Protein AF-A0A1Q3U751-F1 (afdb_monomer_lite)

Structure (mmCIF, N/CA/C/O backbone):
data_AF-A0A1Q3U751-F1
#
_entry.id   AF-A0A1Q3U751-F1
#
loop_
_atom_site.group_PDB
_atom_site.id
_atom_site.type_symbol
_atom_site.label_atom_id
_atom_site.label_alt_id
_atom_site.label_comp_id
_atom_site.label_asym_id
_atom_site.label_entity_id
_atom_site.label_seq_id
_atom_site.pdbx_PDB_ins_code
_atom_site.Cartn_x
_atom_site.Cartn_y
_atom_site.Cartn_z
_atom_site.occupancy
_atom_site.B_iso_or_equiv
_atom_site.auth_seq_id
_atom_site.auth_comp_id
_atom_site.auth_asym_id
_atom_site.auth_atom_id
_atom_site.pdbx_PDB_model_num
ATOM 1 N N . MET A 1 1 ? -8.553 14.936 2.976 1.00 73.06 1 MET A N 1
ATOM 2 C CA . MET A 1 1 ? -7.763 13.693 3.088 1.00 73.06 1 MET A CA 1
ATOM 3 C C . MET A 1 1 ? -6.547 13.941 3.952 1.00 73.06 1 MET A C 1
ATOM 5 O O . MET A 1 1 ? -5.814 14.894 3.704 1.00 73.06 1 MET A O 1
ATOM 9 N N . ASN A 1 2 ? -6.377 13.116 4.979 1.00 89.38 2 ASN A N 1
ATOM 10 C CA . ASN A 1 2 ? -5.286 13.232 5.944 1.00 89.38 2 ASN A CA 1
ATOM 11 C C . ASN A 1 2 ? -4.271 12.118 5.691 1.00 89.38 2 ASN A C 1
ATOM 13 O O . ASN A 1 2 ? -4.655 10.954 5.633 1.00 89.38 2 ASN A O 1
ATOM 17 N N . SER A 1 3 ? -2.990 12.459 5.545 1.00 93.94 3 SER A N 1
ATOM 18 C CA . SER A 1 3 ? -1.930 11.451 5.443 1.00 93.94 3 SER A CA 1
ATOM 19 C C . SER A 1 3 ? -1.767 10.723 6.779 1.00 93.94 3 SER A C 1
ATOM 21 O O . SER A 1 3 ? -1.681 11.359 7.832 1.00 93.94 3 SER A O 1
ATOM 23 N N . ILE A 1 4 ? -1.757 9.391 6.733 1.00 94.19 4 ILE A N 1
ATOM 24 C CA . ILE A 1 4 ? -1.639 8.512 7.902 1.00 94.19 4 ILE A CA 1
ATOM 25 C C . ILE A 1 4 ? -0.210 7.993 8.026 1.00 94.19 4 ILE A C 1
ATOM 27 O O . ILE A 1 4 ? 0.386 8.016 9.103 1.00 94.19 4 ILE A O 1
ATOM 31 N N . LYS A 1 5 ? 0.323 7.458 6.924 1.00 94.50 5 LYS A N 1
ATOM 32 C CA . LYS A 1 5 ? 1.608 6.763 6.909 1.00 94.50 5 LYS A CA 1
ATOM 33 C C . LYS A 1 5 ? 2.245 6.858 5.534 1.00 94.50 5 LYS A C 1
ATOM 35 O O . LYS A 1 5 ? 1.574 6.675 4.526 1.00 94.50 5 LYS A O 1
ATOM 40 N N . LYS A 1 6 ? 3.557 7.080 5.520 1.00 95.44 6 LYS A N 1
ATOM 41 C CA . LYS A 1 6 ? 4.376 7.157 4.313 1.00 95.44 6 LYS A CA 1
ATOM 42 C C . LYS A 1 6 ? 5.589 6.251 4.449 1.00 95.44 6 LYS A C 1
ATOM 44 O O . LYS A 1 6 ? 6.225 6.225 5.504 1.00 95.44 6 LYS A O 1
ATOM 49 N N . ILE A 1 7 ? 5.908 5.521 3.389 1.00 93.44 7 ILE A N 1
ATOM 50 C CA . ILE A 1 7 ? 7.087 4.661 3.303 1.00 93.44 7 ILE A CA 1
ATOM 51 C C . ILE A 1 7 ? 7.798 4.880 1.971 1.00 93.44 7 ILE A C 1
ATOM 53 O O . ILE A 1 7 ? 7.166 5.141 0.949 1.00 93.44 7 ILE A O 1
ATOM 57 N N . THR A 1 8 ? 9.115 4.712 1.986 1.00 93.88 8 THR A N 1
ATOM 58 C CA . THR A 1 8 ? 9.953 4.725 0.787 1.00 93.88 8 THR A CA 1
ATOM 59 C C . THR A 1 8 ? 10.722 3.415 0.725 1.00 93.88 8 THR A C 1
ATOM 61 O O . THR A 1 8 ? 11.262 2.957 1.733 1.00 93.88 8 THR A O 1
ATOM 64 N N . PHE A 1 9 ? 10.743 2.787 -0.443 1.00 89.50 9 PHE A N 1
ATOM 65 C CA . PHE A 1 9 ? 11.349 1.478 -0.657 1.00 89.50 9 PHE A CA 1
ATOM 66 C C . PHE A 1 9 ? 11.878 1.363 -2.086 1.00 89.50 9 PHE A C 1
ATOM 68 O O . PHE A 1 9 ? 11.512 2.140 -2.963 1.00 89.50 9 PHE A O 1
ATOM 75 N N . GLN A 1 10 ? 12.760 0.394 -2.311 1.00 90.31 10 GLN A N 1
ATOM 76 C CA . GLN A 1 10 ? 13.210 0.030 -3.651 1.00 90.31 10 GLN A CA 1
ATOM 77 C C . GLN A 1 10 ? 12.302 -1.071 -4.188 1.00 90.31 10 GLN A C 1
ATOM 79 O O . GLN A 1 10 ? 12.008 -2.028 -3.464 1.00 90.31 10 GLN A O 1
ATOM 84 N N . SER A 1 11 ? 11.850 -0.941 -5.433 1.00 84.00 11 SER A N 1
ATOM 85 C CA . SER A 1 11 ? 11.063 -1.989 -6.082 1.00 84.00 11 SER A CA 1
ATOM 86 C C . SER A 1 11 ? 11.392 -2.137 -7.564 1.00 84.00 11 SER A C 1
ATOM 88 O O . SER A 1 11 ? 11.704 -1.135 -8.214 1.00 84.00 11 SER A O 1
ATOM 90 N N . PRO A 1 12 ? 11.316 -3.370 -8.097 1.00 87.12 12 PRO A N 1
ATOM 91 C CA . PRO A 1 12 ? 11.551 -3.619 -9.507 1.00 87.12 12 PRO A CA 1
ATOM 92 C C . PRO A 1 12 ? 10.399 -3.053 -10.335 1.00 87.12 12 PRO A C 1
ATOM 94 O O . PRO A 1 12 ? 9.233 -3.353 -10.069 1.00 87.12 12 PRO A O 1
ATOM 97 N N . ILE A 1 13 ? 10.723 -2.285 -11.373 1.00 84.88 13 ILE A N 1
ATOM 98 C CA . ILE A 1 13 ? 9.739 -1.767 -12.326 1.00 84.88 13 ILE A CA 1
ATOM 99 C C . ILE A 1 13 ? 9.876 -2.509 -13.650 1.00 84.88 13 ILE A C 1
ATOM 101 O O . ILE A 1 13 ? 10.962 -2.626 -14.224 1.00 84.88 13 ILE A O 1
ATOM 105 N N . ASN A 1 14 ? 8.742 -2.994 -14.148 1.00 84.81 14 ASN A N 1
ATOM 106 C CA . ASN A 1 14 ? 8.625 -3.600 -15.463 1.00 84.81 14 ASN A CA 1
ATOM 107 C C . ASN A 1 14 ? 7.734 -2.720 -16.340 1.00 84.81 14 ASN A C 1
ATOM 109 O O . ASN A 1 14 ? 6.703 -2.237 -15.882 1.00 84.81 14 ASN A O 1
ATOM 113 N N . ILE A 1 15 ? 8.095 -2.572 -17.613 1.00 80.38 15 ILE A N 1
ATOM 114 C CA . ILE A 1 15 ? 7.183 -2.026 -18.622 1.00 80.38 15 ILE A CA 1
ATOM 115 C C . ILE A 1 15 ? 6.482 -3.202 -19.294 1.00 80.38 15 ILE A C 1
ATOM 117 O O . ILE A 1 15 ? 7.140 -4.047 -19.912 1.00 80.38 15 ILE A O 1
ATOM 121 N N . ASP A 1 16 ? 5.159 -3.240 -19.165 1.00 80.12 16 ASP A N 1
ATOM 122 C CA . ASP A 1 16 ? 4.286 -4.176 -19.868 1.00 80.12 16 ASP A CA 1
ATOM 123 C C . ASP A 1 16 ? 3.639 -3.475 -21.073 1.00 80.12 16 ASP A C 1
ATOM 125 O O . ASP A 1 16 ? 3.077 -2.388 -20.950 1.00 80.12 16 ASP A O 1
ATOM 129 N N . ASN A 1 17 ? 3.743 -4.085 -22.254 1.00 82.56 17 ASN A N 1
ATOM 130 C CA . ASN A 1 17 ? 3.116 -3.606 -23.491 1.00 82.56 17 ASN A CA 1
ATOM 131 C C . ASN A 1 17 ? 1.971 -4.516 -23.980 1.00 82.56 17 ASN A C 1
ATOM 133 O O . ASN A 1 17 ? 1.566 -4.428 -25.140 1.00 82.56 17 ASN A O 1
ATOM 137 N N . GLY A 1 18 ? 1.487 -5.424 -23.129 1.00 77.62 18 GLY A N 1
ATOM 138 C CA . GLY A 1 18 ? 0.441 -6.403 -23.432 1.00 77.62 18 GLY A CA 1
ATOM 139 C C . GLY A 1 18 ? 0.937 -7.676 -24.127 1.00 77.62 18 GLY A C 1
ATOM 140 O O . GLY A 1 18 ? 0.169 -8.625 -24.271 1.00 77.62 18 GLY A O 1
ATOM 141 N N . PHE A 1 19 ? 2.208 -7.728 -24.541 1.00 78.75 19 PHE A N 1
ATOM 142 C CA . PHE A 1 19 ? 2.836 -8.906 -25.161 1.00 78.75 19 PHE A CA 1
ATOM 143 C C . PHE A 1 19 ? 4.102 -9.356 -24.426 1.00 78.75 19 PHE A C 1
ATOM 145 O O . PHE A 1 19 ? 4.433 -10.542 -24.415 1.00 78.75 19 PHE A O 1
ATOM 152 N N . THR A 1 20 ? 4.824 -8.414 -23.822 1.00 77.19 20 THR A N 1
ATOM 153 C CA . THR A 1 20 ? 6.073 -8.640 -23.096 1.00 77.19 20 THR A CA 1
ATOM 154 C C . THR A 1 20 ? 6.133 -7.743 -21.868 1.00 77.19 20 THR A C 1
ATOM 156 O O . THR A 1 20 ? 5.813 -6.561 -21.965 1.00 77.19 20 THR A O 1
ATOM 159 N N . SER A 1 21 ? 6.650 -8.279 -20.762 1.00 83.25 21 SER A N 1
ATOM 160 C CA . SER A 1 21 ? 7.020 -7.513 -19.570 1.00 83.25 21 SER A CA 1
ATOM 161 C C . SER A 1 21 ? 8.544 -7.428 -19.490 1.00 83.25 21 SER A C 1
ATOM 163 O O . SER A 1 21 ? 9.205 -8.449 -19.286 1.00 83.25 21 SER A O 1
ATOM 165 N N . THR A 1 22 ? 9.107 -6.229 -19.661 1.00 85.56 22 THR A N 1
ATOM 166 C CA . THR A 1 22 ? 10.566 -6.010 -19.660 1.00 85.56 22 THR A CA 1
ATOM 167 C C . THR A 1 22 ? 11.007 -5.254 -18.412 1.00 85.56 22 THR A C 1
ATOM 169 O O . THR A 1 22 ? 10.575 -4.121 -18.193 1.00 85.56 22 THR A O 1
ATOM 172 N N . TYR A 1 23 ? 11.906 -5.860 -17.634 1.00 87.06 23 TYR A N 1
ATOM 173 C CA . TYR A 1 23 ? 12.513 -5.247 -16.451 1.00 87.06 23 TYR A CA 1
ATOM 174 C C . TYR A 1 23 ? 13.335 -4.007 -16.814 1.00 87.06 23 TYR A C 1
ATOM 176 O O . TYR A 1 23 ? 14.201 -4.075 -17.686 1.00 87.06 23 TYR A O 1
ATOM 184 N N . GLN A 1 24 ? 13.054 -2.888 -16.145 1.00 84.44 24 GLN A N 1
ATOM 185 C CA . GLN A 1 24 ? 13.725 -1.602 -16.359 1.00 84.44 24 GLN A CA 1
ATOM 186 C C . GLN A 1 24 ? 14.781 -1.289 -15.296 1.00 84.44 24 GLN A C 1
ATOM 188 O O . GLN A 1 24 ? 15.630 -0.432 -15.521 1.00 84.44 24 GLN A O 1
ATOM 193 N N . GLY A 1 25 ? 14.746 -1.975 -14.154 1.00 87.94 25 GLY A N 1
ATOM 194 C CA . GLY A 1 25 ? 15.596 -1.669 -13.009 1.00 87.94 25 GLY A CA 1
ATOM 195 C C . GLY A 1 25 ? 14.810 -1.619 -11.705 1.00 87.94 25 GLY A C 1
ATOM 196 O O . GLY A 1 25 ? 13.580 -1.716 -11.696 1.00 87.94 25 GLY A O 1
ATOM 197 N N . ASP A 1 26 ? 15.553 -1.458 -10.616 1.00 88.56 26 ASP A N 1
ATOM 198 C CA . ASP A 1 26 ? 15.004 -1.144 -9.305 1.00 88.56 26 ASP A CA 1
ATOM 199 C C . ASP A 1 26 ? 14.957 0.377 -9.168 1.00 88.56 26 ASP A C 1
ATOM 201 O O . ASP A 1 26 ? 15.960 1.054 -9.411 1.00 88.56 26 ASP A O 1
ATOM 205 N N . PHE A 1 27 ? 13.793 0.899 -8.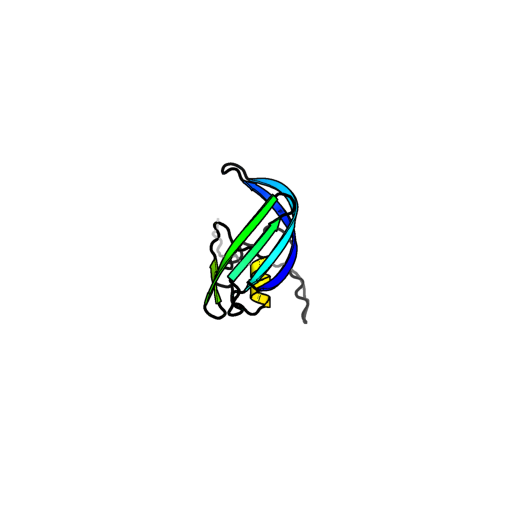795 1.00 88.62 27 PHE A N 1
ATOM 206 C CA . PHE A 1 27 ? 13.566 2.330 -8.636 1.00 88.62 27 PHE A CA 1
ATOM 207 C C . PHE A 1 27 ? 13.062 2.652 -7.239 1.00 88.62 27 PHE A C 1
ATOM 209 O O . PHE A 1 27 ? 12.390 1.844 -6.579 1.00 88.62 27 PHE A O 1
ATOM 216 N N . THR A 1 28 ? 13.345 3.883 -6.817 1.00 91.88 28 THR A N 1
ATOM 217 C CA . THR A 1 28 ? 12.797 4.432 -5.586 1.00 91.88 28 THR A CA 1
ATOM 218 C C . THR A 1 28 ? 11.298 4.624 -5.758 1.00 91.88 28 THR A C 1
ATOM 220 O O . THR A 1 28 ? 10.823 5.323 -6.650 1.00 91.88 28 THR A O 1
ATOM 223 N N . SER A 1 29 ? 10.545 3.981 -4.879 1.00 90.50 29 SER A N 1
ATOM 224 C CA . SER A 1 29 ? 9.101 4.090 -4.792 1.00 90.50 29 SER A CA 1
ATOM 225 C C . SER A 1 29 ? 8.703 4.671 -3.452 1.00 90.50 29 SER A C 1
ATOM 227 O O . SER A 1 29 ? 9.257 4.315 -2.409 1.00 90.50 29 SER A O 1
ATOM 229 N N . THR A 1 30 ? 7.691 5.520 -3.481 1.00 93.75 30 THR A N 1
ATOM 230 C CA . THR A 1 30 ? 7.087 6.118 -2.303 1.00 93.75 30 THR A CA 1
ATOM 231 C C . THR A 1 30 ? 5.620 5.726 -2.257 1.00 93.75 30 THR A C 1
ATOM 233 O O . THR A 1 30 ? 4.890 5.906 -3.225 1.00 93.75 30 THR A O 1
ATOM 236 N N . LYS A 1 31 ? 5.183 5.163 -1.131 1.00 92.56 31 LYS A N 1
ATOM 237 C CA . LYS A 1 31 ? 3.773 4.859 -0.877 1.00 92.56 31 LYS A CA 1
ATOM 238 C C . LYS A 1 31 ? 3.270 5.663 0.296 1.00 92.56 31 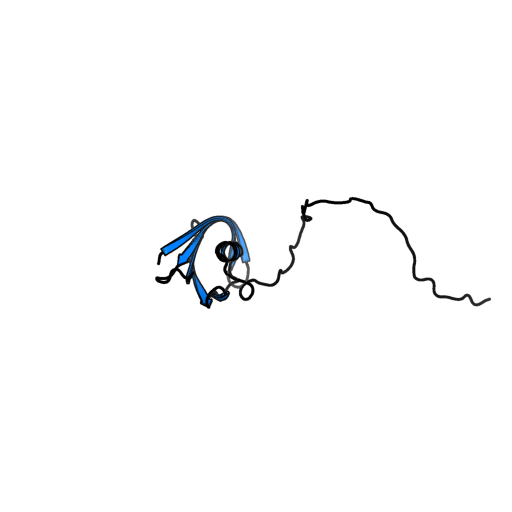LYS A C 1
ATOM 240 O O . LYS A 1 31 ? 3.922 5.709 1.340 1.00 92.56 31 LYS A O 1
ATOM 245 N N . GLU A 1 32 ? 2.093 6.237 0.134 1.00 96.19 32 GLU A N 1
ATOM 246 C CA . GLU A 1 32 ? 1.446 7.043 1.152 1.00 96.19 32 GLU A CA 1
ATOM 247 C C . GLU A 1 32 ? -0.010 6.616 1.312 1.00 96.19 32 GLU A C 1
ATOM 249 O O . GLU A 1 32 ? -0.743 6.481 0.337 1.00 96.19 32 GLU A O 1
ATOM 254 N N . LEU A 1 33 ? -0.406 6.340 2.551 1.00 95.81 33 LEU A N 1
ATOM 255 C CA . LEU A 1 33 ? -1.760 5.960 2.921 1.00 95.81 33 LEU A CA 1
ATOM 256 C C . LEU A 1 33 ? -2.490 7.185 3.464 1.00 95.81 33 LEU A C 1
ATOM 258 O O . LEU A 1 33 ? -2.021 7.820 4.412 1.00 95.81 33 LEU A O 1
ATOM 262 N N . PHE A 1 34 ? -3.662 7.462 2.911 1.00 96.38 34 PHE A N 1
ATOM 263 C CA . PHE A 1 34 ? -4.530 8.563 3.296 1.00 96.38 34 PHE A CA 1
ATOM 264 C C . PHE A 1 34 ? -5.831 8.052 3.912 1.00 96.38 34 PHE A C 1
ATOM 266 O O . PHE A 1 34 ? -6.383 7.025 3.509 1.00 96.38 34 PHE A O 1
ATOM 273 N N . ALA A 1 35 ? -6.328 8.816 4.880 1.00 95.31 35 ALA A N 1
ATOM 274 C CA . ALA A 1 35 ? -7.654 8.671 5.449 1.00 95.31 35 ALA A CA 1
ATOM 275 C C . ALA A 1 35 ? -8.643 9.675 4.847 1.00 95.31 35 ALA A C 1
ATOM 277 O O . ALA A 1 35 ? -8.279 10.795 4.452 1.00 95.31 35 ALA A O 1
ATOM 278 N N . ASP A 1 36 ? -9.911 9.274 4.854 1.00 93.50 36 ASP A N 1
ATOM 279 C CA . ASP A 1 36 ? -11.052 10.164 4.684 1.00 93.50 36 ASP A CA 1
ATOM 280 C C . ASP A 1 36 ? -11.269 11.077 5.912 1.00 93.50 36 ASP A C 1
ATOM 282 O O . ASP A 1 36 ? -10.442 11.164 6.829 1.00 93.50 36 ASP A O 1
ATOM 286 N N . ASP A 1 37 ? -12.382 11.807 5.909 1.00 92.25 37 ASP A N 1
ATOM 287 C CA . ASP A 1 37 ? -12.723 12.754 6.972 1.00 92.25 37 ASP A CA 1
ATOM 288 C C . ASP A 1 37 ? -13.108 12.055 8.294 1.00 92.25 37 ASP A C 1
ATOM 290 O O . ASP A 1 37 ? -13.035 12.674 9.358 1.00 92.25 37 ASP A O 1
ATOM 294 N N . GLU A 1 38 ? -13.434 10.759 8.253 1.00 90.75 38 GLU A N 1
ATOM 295 C CA . GLU A 1 38 ? -13.759 9.919 9.414 1.00 90.75 38 GLU A CA 1
ATOM 296 C C . GLU A 1 38 ? -12.529 9.199 9.994 1.00 90.75 38 GLU A C 1
ATOM 298 O O . GLU A 1 38 ? -12.653 8.429 10.946 1.00 90.75 38 GLU A O 1
ATOM 303 N N . GLN A 1 39 ? -11.327 9.492 9.480 1.00 90.38 39 GLN A N 1
ATOM 304 C CA . GLN A 1 39 ? -10.071 8.813 9.834 1.00 90.38 39 GLN A CA 1
ATOM 305 C C . GLN A 1 39 ? -10.014 7.342 9.382 1.00 90.38 39 GLN A C 1
ATOM 307 O O . GLN A 1 39 ? -9.202 6.561 9.893 1.00 90.38 39 GLN A O 1
ATOM 312 N N . THR A 1 40 ? -10.831 6.963 8.398 1.00 93.44 40 THR A N 1
ATOM 313 C CA . THR A 1 40 ? -10.811 5.629 7.794 1.00 93.44 40 THR A CA 1
ATOM 314 C C . THR A 1 40 ? -9.874 5.629 6.582 1.00 93.44 40 THR A C 1
ATOM 316 O O . THR A 1 40 ? -9.977 6.522 5.737 1.00 93.44 40 THR A O 1
ATOM 319 N N . PRO A 1 41 ? -8.935 4.667 6.464 1.00 95.06 41 PRO A N 1
ATOM 320 C CA . PRO A 1 41 ? -8.096 4.519 5.282 1.00 95.06 41 PRO A CA 1
ATOM 321 C C . PRO A 1 41 ? -8.949 4.398 4.023 1.00 95.06 41 PRO A C 1
ATOM 323 O O . PRO A 1 41 ? -9.827 3.544 3.952 1.00 95.06 41 PRO A O 1
ATOM 326 N N . SER A 1 42 ? -8.680 5.244 3.036 1.00 94.69 42 SER A N 1
ATOM 327 C CA . SER A 1 42 ? -9.516 5.346 1.835 1.00 94.69 42 SER A CA 1
ATOM 328 C C . SER A 1 42 ? -8.716 5.401 0.542 1.00 94.69 42 SER A C 1
ATOM 330 O O . SER A 1 42 ? -9.259 5.092 -0.513 1.00 94.69 42 SER A O 1
ATOM 332 N N . LEU A 1 43 ? -7.433 5.763 0.599 1.00 94.50 43 LEU A N 1
ATOM 333 C CA . LEU A 1 43 ? -6.607 5.940 -0.589 1.00 94.50 43 LEU A CA 1
ATOM 334 C C . LEU A 1 43 ? -5.149 5.595 -0.299 1.00 94.50 43 LEU A C 1
ATOM 336 O O . LEU A 1 43 ? -4.591 6.016 0.712 1.00 94.50 43 LEU A O 1
ATOM 340 N N . ILE A 1 44 ? -4.517 4.880 -1.220 1.00 93.81 44 ILE A N 1
ATOM 341 C CA . ILE A 1 44 ? -3.068 4.738 -1.304 1.00 93.81 44 ILE A CA 1
ATOM 342 C C . ILE A 1 44 ? -2.595 5.494 -2.536 1.00 93.81 44 ILE A C 1
ATOM 344 O O . ILE A 1 44 ? -3.066 5.249 -3.643 1.00 93.81 44 ILE A O 1
ATOM 348 N N . GLU A 1 45 ? -1.621 6.367 -2.347 1.00 93.44 45 GLU A N 1
ATOM 349 C CA . GLU A 1 45 ? -0.845 6.948 -3.432 1.00 93.44 45 GLU A CA 1
ATOM 350 C C . GLU A 1 45 ? 0.466 6.176 -3.562 1.00 93.44 45 GLU A C 1
ATOM 352 O O . GLU A 1 45 ? 1.152 5.919 -2.567 1.00 93.44 45 GLU A O 1
ATOM 357 N N . TRP A 1 46 ? 0.805 5.766 -4.781 1.00 91.19 46 TRP A N 1
ATOM 358 C CA . TRP A 1 46 ? 2.081 5.144 -5.097 1.00 91.19 46 TRP A CA 1
ATOM 359 C C . TRP A 1 46 ? 2.796 5.950 -6.171 1.00 91.19 46 TRP A C 1
ATOM 361 O O . TRP A 1 46 ? 2.408 5.949 -7.331 1.00 91.19 46 TRP A O 1
ATOM 371 N N . GLU A 1 47 ? 3.866 6.613 -5.767 1.00 91.38 47 GLU A N 1
ATOM 372 C CA . GLU A 1 47 ? 4.763 7.354 -6.637 1.00 91.38 47 GLU A CA 1
ATOM 373 C C . GLU A 1 47 ? 6.002 6.507 -6.938 1.00 91.38 47 GLU A C 1
ATOM 375 O O . GLU A 1 47 ? 6.641 5.971 -6.027 1.00 91.38 47 GLU A O 1
ATOM 380 N N . VAL A 1 48 ? 6.347 6.390 -8.215 1.00 87.62 48 VAL A N 1
ATOM 381 C CA . VAL A 1 48 ? 7.609 5.804 -8.671 1.00 87.62 48 VAL A CA 1
ATOM 382 C C . VAL A 1 48 ? 8.430 6.919 -9.302 1.00 87.62 48 VAL A C 1
ATOM 384 O O . VAL A 1 48 ? 7.960 7.575 -10.235 1.00 87.62 48 VAL A O 1
ATOM 387 N N . GLU A 1 49 ? 9.644 7.128 -8.791 1.00 84.12 49 GLU A N 1
ATOM 388 C CA . GLU A 1 49 ? 10.564 8.161 -9.278 1.00 84.12 49 GLU A CA 1
ATOM 389 C C . GLU A 1 49 ? 10.720 8.071 -10.804 1.00 84.12 49 GLU A C 1
ATOM 391 O O . GLU A 1 49 ? 10.955 6.990 -11.337 1.00 84.12 49 GLU A O 1
ATOM 396 N N . ASP A 1 50 ? 10.554 9.200 -11.497 1.00 78.81 50 ASP A N 1
ATOM 397 C CA . ASP A 1 50 ? 10.652 9.351 -12.959 1.00 78.81 50 ASP A CA 1
ATOM 398 C C . ASP A 1 50 ? 9.586 8.645 -13.826 1.00 78.81 50 ASP A C 1
ATOM 400 O O . ASP A 1 50 ? 9.646 8.755 -15.054 1.00 78.81 50 ASP A O 1
ATOM 404 N N . PHE A 1 51 ? 8.585 7.973 -13.243 1.00 79.88 51 PHE A N 1
ATOM 405 C CA . PHE A 1 51 ? 7.538 7.288 -14.017 1.00 79.88 51 PHE A CA 1
ATOM 406 C C . PHE A 1 51 ? 6.156 7.908 -13.849 1.00 79.88 51 PHE A C 1
ATOM 408 O O . PHE A 1 51 ? 5.666 8.594 -14.747 1.00 79.88 51 PHE A O 1
ATOM 415 N N . ALA A 1 52 ? 5.487 7.599 -12.743 1.00 83.62 52 ALA A N 1
ATOM 416 C CA . ALA A 1 52 ? 4.081 7.914 -12.562 1.00 83.62 52 ALA A CA 1
ATOM 417 C C . ALA A 1 52 ? 3.685 7.866 -11.087 1.00 83.62 52 ALA A C 1
ATOM 419 O O . ALA A 1 52 ? 4.335 7.217 -10.260 1.00 83.62 52 ALA A O 1
ATOM 420 N N . THR A 1 53 ? 2.569 8.530 -10.805 1.00 89.25 53 THR A N 1
ATOM 421 C CA . THR A 1 53 ? 1.838 8.419 -9.550 1.00 89.25 53 THR A CA 1
ATOM 422 C C . THR A 1 53 ? 0.537 7.685 -9.825 1.00 89.25 53 THR A C 1
ATOM 424 O O . THR A 1 53 ? -0.244 8.111 -10.673 1.00 89.25 53 THR A O 1
ATOM 427 N N . GLU A 1 54 ? 0.311 6.602 -9.095 1.00 88.50 54 GLU A N 1
ATOM 428 C CA . GLU A 1 54 ? -0.898 5.792 -9.165 1.00 88.50 54 GLU A CA 1
ATOM 429 C C . GLU A 1 54 ? -1.720 5.949 -7.886 1.00 88.50 54 GLU A C 1
ATOM 431 O O . GLU A 1 54 ? -1.183 5.995 -6.774 1.00 88.50 54 GLU A O 1
ATOM 436 N N . HIS A 1 55 ? -3.039 5.992 -8.047 1.00 91.31 55 HIS A N 1
ATOM 437 C CA . HIS A 1 55 ? -4.006 6.134 -6.962 1.00 91.31 55 HIS A CA 1
ATOM 438 C C . HIS A 1 55 ? -4.819 4.851 -6.827 1.00 91.31 55 HIS A C 1
ATOM 440 O O . HIS A 1 55 ? -5.389 4.376 -7.803 1.00 91.31 55 HIS A O 1
ATOM 446 N N . ILE A 1 56 ? -4.860 4.297 -5.616 1.00 91.88 56 ILE A N 1
ATOM 447 C CA . ILE A 1 56 ? -5.598 3.075 -5.291 1.00 91.88 56 ILE A CA 1
ATOM 448 C C . ILE A 1 56 ? -6.563 3.384 -4.146 1.00 91.88 56 ILE A C 1
ATOM 450 O O . ILE A 1 56 ? -6.164 3.466 -2.982 1.00 91.88 56 ILE A O 1
ATOM 454 N N . GLY A 1 57 ? -7.829 3.582 -4.474 1.00 93.62 57 GLY A N 1
ATOM 455 C CA . GLY A 1 57 ? -8.943 3.670 -3.549 1.00 93.62 57 GLY A CA 1
ATOM 456 C C . GLY A 1 57 ? -9.193 2.348 -2.826 1.00 93.62 57 GLY A C 1
ATOM 457 O O . GLY A 1 57 ? -9.173 1.269 -3.416 1.00 93.62 57 GLY A O 1
ATOM 458 N N . LEU A 1 58 ? -9.439 2.436 -1.523 1.00 94.38 58 LEU A N 1
ATOM 459 C CA . LEU A 1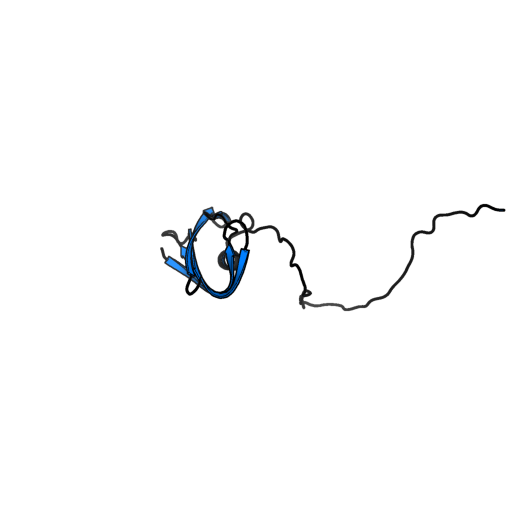 58 ? -9.718 1.305 -0.644 1.00 94.38 58 LEU A CA 1
ATOM 460 C C . LEU A 1 58 ? -11.209 1.238 -0.316 1.00 94.38 58 LEU A C 1
ATOM 462 O O . LEU A 1 58 ? -11.853 2.258 -0.077 1.00 94.38 58 LEU A O 1
ATOM 466 N N . GLN A 1 59 ? -11.742 0.021 -0.245 1.00 94.88 59 GLN A N 1
ATOM 467 C CA . GLN A 1 59 ? -13.048 -0.259 0.343 1.00 94.88 59 GLN A CA 1
ATOM 468 C C . GLN A 1 59 ? -12.828 -0.859 1.728 1.00 94.88 59 GLN A C 1
ATOM 470 O O . GLN A 1 59 ? -12.152 -1.880 1.878 1.00 94.88 59 GLN A O 1
ATOM 475 N N . VAL A 1 60 ? -13.364 -0.184 2.744 1.00 95.19 60 VAL A N 1
ATOM 476 C CA . VAL A 1 60 ? -13.164 -0.539 4.149 1.00 95.19 60 VAL A CA 1
ATOM 477 C C . VAL A 1 60 ? -14.510 -0.599 4.857 1.00 95.19 60 VAL A C 1
ATOM 479 O O . VAL A 1 60 ? -15.275 0.362 4.841 1.00 95.19 60 VAL A O 1
ATOM 482 N N . GLU A 1 61 ? -14.776 -1.723 5.518 1.00 94.00 61 GLU A N 1
ATOM 483 C CA . GLU A 1 61 ? -15.949 -1.935 6.361 1.00 94.00 61 GLU A CA 1
ATOM 484 C C . GLU A 1 61 ? -15.502 -2.139 7.813 1.00 94.00 61 GLU A C 1
ATOM 486 O O . GLU A 1 61 ? -15.026 -3.200 8.228 1.00 94.00 61 GLU A O 1
ATOM 491 N N . GLY A 1 62 ? -15.610 -1.075 8.613 1.00 93.12 62 GLY A N 1
ATOM 492 C CA . GLY A 1 62 ? -15.137 -1.065 9.995 1.00 93.12 62 GLY A CA 1
ATOM 493 C C . GLY A 1 62 ? -13.617 -1.226 10.078 1.00 93.12 62 GLY A C 1
ATOM 494 O O . GLY A 1 62 ? -12.873 -0.281 9.839 1.00 93.12 62 GLY A O 1
ATOM 495 N N . LYS A 1 63 ? -13.152 -2.419 10.464 1.00 94.62 63 LYS A N 1
ATOM 496 C CA . LYS A 1 63 ? -11.720 -2.764 10.526 1.00 94.62 63 LYS A CA 1
ATOM 497 C C . LYS A 1 63 ? -11.289 -3.769 9.462 1.00 94.62 63 LYS A C 1
ATOM 499 O O . LYS A 1 63 ? -10.139 -4.185 9.498 1.00 94.62 63 LYS A O 1
ATOM 504 N N . ALA A 1 64 ? -12.158 -4.128 8.524 1.00 95.88 64 ALA A N 1
ATOM 505 C CA . ALA A 1 64 ? -11.823 -5.018 7.420 1.00 95.88 64 ALA A CA 1
ATOM 506 C C . ALA A 1 64 ? -11.635 -4.225 6.124 1.00 95.88 64 ALA A C 1
ATOM 508 O O . ALA A 1 64 ? -12.454 -3.369 5.794 1.00 95.88 64 ALA A O 1
ATOM 509 N N . VAL A 1 65 ? -10.563 -4.515 5.391 1.00 95.25 65 VAL A N 1
ATOM 510 C CA . VAL A 1 65 ? -10.359 -4.034 4.022 1.00 95.25 65 VAL A CA 1
ATOM 511 C C . VAL A 1 65 ? -10.957 -5.079 3.090 1.00 95.25 65 VAL A C 1
ATOM 513 O O . VAL A 1 65 ? -10.408 -6.171 2.946 1.00 95.25 65 VAL A O 1
ATOM 516 N N . THR A 1 66 ? -12.100 -4.746 2.502 1.00 94.44 66 THR A N 1
ATOM 517 C CA . THR A 1 66 ? -12.939 -5.670 1.723 1.00 94.44 66 THR A CA 1
ATOM 518 C C . THR A 1 66 ? -12.670 -5.584 0.223 1.00 94.44 66 THR A C 1
ATOM 520 O O . THR A 1 66 ? -13.031 -6.476 -0.543 1.00 94.44 66 THR A O 1
ATOM 523 N N . GLY A 1 67 ? -11.998 -4.524 -0.226 1.00 92.44 67 GLY A N 1
ATOM 524 C CA . GLY A 1 67 ? -11.690 -4.337 -1.636 1.00 92.44 67 GLY A CA 1
ATOM 525 C C . GLY A 1 67 ? -10.834 -3.112 -1.909 1.00 92.44 67 GLY A C 1
ATOM 526 O O . GLY A 1 67 ? -10.436 -2.381 -1.001 1.00 92.44 67 GLY A O 1
ATOM 527 N N . TYR A 1 68 ? -10.546 -2.895 -3.187 1.00 93.12 68 TYR A N 1
ATOM 528 C CA . TYR A 1 68 ? -9.848 -1.718 -3.690 1.00 93.12 68 TYR A CA 1
ATOM 529 C C . TYR A 1 68 ? -10.121 -1.548 -5.196 1.00 93.12 68 TYR A C 1
ATOM 531 O O . TYR A 1 68 ? -10.510 -2.504 -5.871 1.00 93.12 68 TYR A O 1
ATOM 539 N N . ASP A 1 69 ? -9.943 -0.343 -5.734 1.00 85.69 69 ASP A N 1
ATOM 540 C CA . ASP A 1 69 ? -10.233 0.003 -7.137 1.00 85.69 69 ASP A CA 1
ATOM 541 C C . ASP A 1 69 ? -9.017 -0.175 -8.066 1.00 85.69 69 ASP A C 1
ATOM 543 O O . ASP A 1 69 ? -8.684 0.669 -8.891 1.00 85.69 69 ASP A O 1
ATOM 547 N N . GLY A 1 70 ? -8.342 -1.316 -7.959 1.00 69.25 70 GLY A N 1
ATOM 548 C CA . GLY A 1 70 ? -7.160 -1.613 -8.764 1.00 69.25 70 GLY A CA 1
ATOM 549 C C . GLY A 1 70 ? -7.408 -2.696 -9.808 1.00 69.25 70 GLY A C 1
ATOM 550 O O . GLY A 1 70 ? -8.166 -3.639 -9.597 1.00 69.25 70 GLY A O 1
ATOM 551 N N . VAL A 1 71 ? -6.697 -2.592 -10.932 1.00 63.53 71 VAL A N 1
ATOM 552 C CA . VAL A 1 71 ? -6.587 -3.680 -11.923 1.00 63.53 71 VAL A CA 1
ATOM 553 C C . VAL A 1 71 ? -5.582 -4.749 -11.463 1.00 63.53 71 VAL A C 1
ATOM 555 O O . VAL A 1 71 ? -5.671 -5.909 -11.863 1.00 63.53 71 VAL A O 1
ATOM 558 N N . PHE A 1 72 ? -4.634 -4.366 -10.606 1.00 71.06 72 PHE A N 1
ATOM 559 C CA . PHE A 1 72 ? -3.563 -5.219 -10.087 1.00 71.06 72 PHE A CA 1
ATOM 560 C C . PHE A 1 72 ? -3.769 -5.550 -8.616 1.00 71.06 72 PHE A C 1
ATOM 562 O O . PHE A 1 72 ? -4.644 -4.989 -7.974 1.00 71.06 72 PHE A O 1
ATOM 569 N N . ASP A 1 73 ? -2.960 -6.447 -8.064 1.00 81.50 73 ASP A N 1
ATOM 570 C CA . ASP A 1 73 ? -3.009 -6.743 -6.632 1.00 81.50 73 ASP A CA 1
ATOM 571 C C . ASP A 1 73 ? -2.591 -5.556 -5.781 1.00 81.50 73 ASP A C 1
ATOM 573 O O . ASP A 1 73 ? -1.703 -4.788 -6.162 1.00 81.50 73 ASP A O 1
ATOM 577 N N . LEU A 1 74 ? -3.178 -5.459 -4.587 1.00 86.19 74 LEU A N 1
ATOM 578 C CA . LEU A 1 74 ? -2.707 -4.502 -3.605 1.00 86.19 74 LEU A CA 1
ATOM 579 C C . LEU A 1 74 ? -1.250 -4.836 -3.229 1.00 86.19 74 LEU A C 1
ATOM 581 O O . LEU A 1 74 ? -0.970 -5.964 -2.811 1.00 86.19 74 LEU A O 1
ATOM 585 N N . PRO A 1 75 ? -0.303 -3.891 -3.363 1.00 84.88 75 PRO A N 1
ATOM 586 C CA . PRO A 1 75 ? 1.102 -4.186 -3.099 1.00 84.88 75 PRO A CA 1
ATOM 587 C C . PRO A 1 75 ? 1.347 -4.586 -1.644 1.00 84.88 75 PRO A C 1
ATOM 589 O O . PRO A 1 75 ? 0.734 -4.034 -0.730 1.00 84.88 75 PRO A O 1
ATOM 592 N N . GLU A 1 76 ? 2.287 -5.503 -1.414 1.00 88.44 76 GLU A N 1
ATOM 593 C CA . GLU A 1 76 ? 2.542 -6.082 -0.087 1.00 88.44 76 GLU A CA 1
ATOM 594 C C . GLU A 1 76 ? 2.829 -5.013 0.975 1.00 88.44 76 GLU A C 1
ATOM 596 O O . GLU A 1 76 ? 2.326 -5.082 2.095 1.00 88.44 76 GLU A O 1
ATOM 601 N N . GLN A 1 77 ? 3.569 -3.966 0.611 1.00 89.38 77 GLN A N 1
ATOM 602 C CA . GLN A 1 77 ? 3.885 -2.878 1.528 1.00 89.38 77 GLN A CA 1
ATOM 603 C C . GLN A 1 77 ? 2.634 -2.091 1.948 1.00 89.38 77 GLN A C 1
ATOM 605 O O . GLN A 1 77 ? 2.579 -1.582 3.063 1.00 89.38 77 GLN A O 1
ATOM 610 N N . ALA A 1 78 ? 1.612 -2.003 1.090 1.00 90.12 78 ALA A N 1
ATOM 611 C CA . ALA A 1 78 ? 0.341 -1.379 1.447 1.00 90.12 78 ALA A CA 1
ATOM 612 C C . ALA A 1 78 ? -0.468 -2.234 2.427 1.00 90.12 78 ALA A C 1
ATOM 614 O O . ALA A 1 78 ? -0.986 -1.701 3.407 1.00 90.12 78 ALA A O 1
ATOM 615 N N . ILE A 1 79 ? -0.502 -3.554 2.215 1.00 92.06 79 ILE A N 1
ATOM 616 C CA . ILE A 1 79 ? -1.106 -4.506 3.159 1.00 92.06 79 ILE A CA 1
ATOM 617 C C . ILE A 1 79 ? -0.437 -4.384 4.532 1.00 92.06 79 ILE A C 1
ATOM 619 O O . ILE A 1 79 ? -1.125 -4.219 5.533 1.00 92.06 79 ILE A O 1
ATOM 623 N N . GLN A 1 80 ? 0.899 -4.362 4.581 1.00 91.50 80 GLN A N 1
ATOM 624 C CA . GLN A 1 80 ? 1.644 -4.199 5.834 1.00 91.50 80 GLN A CA 1
ATOM 625 C C . GLN A 1 80 ? 1.298 -2.881 6.546 1.00 91.50 80 GLN A C 1
ATOM 627 O O . GLN A 1 80 ? 1.106 -2.867 7.760 1.00 91.50 80 GLN A O 1
ATOM 632 N N . MET A 1 81 ? 1.159 -1.769 5.810 1.00 92.75 81 MET A N 1
ATOM 633 C CA . MET A 1 81 ? 0.736 -0.493 6.401 1.00 92.75 81 MET A CA 1
ATOM 634 C C . MET A 1 81 ? -0.656 -0.570 7.038 1.00 92.75 81 MET A C 1
ATOM 636 O O . MET A 1 81 ? -0.846 -0.025 8.122 1.00 92.75 81 MET A O 1
ATOM 640 N N . LEU A 1 82 ? -1.607 -1.239 6.387 1.00 94.12 82 LEU A N 1
ATOM 641 C CA . LEU A 1 82 ? -2.973 -1.407 6.886 1.00 94.12 82 LEU A CA 1
ATOM 642 C C . LEU A 1 82 ? -3.022 -2.349 8.101 1.00 94.12 82 LEU A C 1
ATOM 644 O O . LEU A 1 82 ? -3.641 -2.016 9.114 1.00 94.12 82 LEU A O 1
ATOM 648 N N . GLU A 1 83 ? -2.308 -3.476 8.045 1.00 94.75 83 GLU A N 1
ATOM 649 C CA . GLU A 1 83 ? -2.201 -4.441 9.147 1.00 94.75 83 GLU A CA 1
ATOM 650 C C . GLU A 1 83 ? -1.562 -3.809 10.398 1.00 94.75 83 GLU A C 1
ATOM 652 O O . GLU A 1 83 ? -2.051 -3.999 11.512 1.00 94.75 83 GLU A O 1
ATOM 657 N N . GLU A 1 84 ? -0.520 -2.984 10.237 1.00 92.88 84 GLU A N 1
ATOM 658 C CA . GLU A 1 84 ? 0.098 -2.244 11.350 1.00 92.88 84 GLU A CA 1
ATOM 659 C C . GLU A 1 84 ? -0.853 -1.232 12.012 1.00 92.88 84 GLU A C 1
ATOM 661 O O . GLU A 1 84 ? -0.713 -0.930 13.198 1.00 92.88 84 GLU A O 1
ATOM 666 N N . LEU A 1 85 ? -1.844 -0.729 11.271 1.00 92.50 85 LEU A N 1
ATOM 667 C CA . LEU A 1 85 ? -2.912 0.134 11.787 1.00 92.50 85 LEU A CA 1
ATOM 668 C C . LEU A 1 85 ? -4.088 -0.663 12.390 1.00 92.50 85 LEU A C 1
ATOM 670 O O . LEU A 1 85 ? -5.103 -0.082 12.798 1.00 92.50 85 LEU A O 1
ATOM 674 N N . GLY A 1 86 ? -3.955 -1.990 12.459 1.00 95.38 86 GLY A N 1
ATOM 675 C CA . GLY A 1 86 ? -4.932 -2.905 13.037 1.00 95.38 86 GLY A CA 1
ATOM 676 C C . GLY A 1 86 ? -6.114 -3.224 12.124 1.00 95.38 86 GLY A C 1
ATOM 677 O O . GLY A 1 86 ? -7.181 -3.552 12.644 1.00 95.38 86 GLY A O 1
ATOM 678 N N . TYR A 1 87 ? -5.960 -3.086 10.804 1.00 95.38 87 TYR A N 1
ATOM 679 C CA . TYR A 1 87 ? -6.968 -3.523 9.836 1.00 95.38 87 TYR A CA 1
ATOM 680 C C . TYR A 1 87 ? -6.753 -4.986 9.433 1.00 95.38 87 TYR A C 1
ATOM 682 O O . TYR A 1 87 ? -5.624 -5.430 9.230 1.00 95.38 87 TYR A O 1
ATOM 690 N N . ASP A 1 88 ? -7.848 -5.726 9.288 1.00 94.88 88 ASP A N 1
ATOM 691 C CA . ASP A 1 88 ? -7.872 -7.057 8.694 1.00 94.88 88 ASP A CA 1
ATOM 692 C C . ASP A 1 88 ? -7.847 -6.938 7.167 1.00 94.88 88 ASP A C 1
ATOM 694 O O . ASP A 1 88 ? -8.744 -6.354 6.562 1.00 94.88 88 ASP A O 1
ATOM 698 N N . CYS A 1 89 ? -6.802 -7.486 6.553 1.00 94.25 89 CYS A N 1
ATOM 699 C CA . CYS A 1 89 ? -6.602 -7.469 5.107 1.00 94.25 89 CYS A CA 1
ATOM 700 C C . CYS A 1 89 ? -6.804 -8.851 4.470 1.00 94.25 89 CYS A C 1
ATOM 702 O O . CYS A 1 89 ? -6.415 -9.045 3.322 1.00 94.25 89 CYS A O 1
ATOM 704 N N . THR A 1 90 ? -7.373 -9.826 5.189 1.00 92.62 90 THR A N 1
ATOM 705 C CA . THR A 1 90 ? -7.466 -11.225 4.734 1.00 92.62 90 THR A CA 1
ATOM 706 C C . THR A 1 90 ? -8.177 -11.375 3.382 1.00 92.62 90 THR A C 1
ATOM 708 O O . THR A 1 90 ? -7.795 -12.242 2.601 1.00 92.62 90 THR A O 1
ATOM 711 N N . GLU A 1 91 ? -9.168 -10.532 3.075 1.00 89.44 91 GLU A N 1
ATOM 712 C CA . GLU A 1 91 ? -9.930 -10.606 1.816 1.00 89.44 91 GLU A CA 1
ATOM 713 C C . GLU A 1 91 ? -9.156 -10.089 0.597 1.00 89.44 91 GLU A C 1
ATOM 715 O O . GLU A 1 91 ? -9.269 -10.644 -0.495 1.00 89.44 91 GLU A O 1
ATOM 720 N N . VAL A 1 92 ? -8.348 -9.045 0.783 1.00 89.44 92 VAL A N 1
ATOM 721 C CA . VAL A 1 92 ? -7.565 -8.409 -0.291 1.00 89.44 92 VAL A CA 1
ATOM 722 C C . VAL A 1 92 ? -6.140 -8.953 -0.391 1.00 89.44 92 VAL A C 1
ATOM 724 O O . VAL A 1 92 ? -5.449 -8.741 -1.389 1.00 89.44 92 VAL A O 1
ATOM 727 N N . LYS A 1 93 ? -5.679 -9.673 0.633 1.00 86.75 93 LYS A N 1
ATOM 728 C CA . LYS A 1 93 ? -4.383 -10.344 0.647 1.00 86.75 93 LYS A CA 1
ATOM 729 C C . LYS A 1 93 ? -4.478 -11.626 -0.169 1.00 86.75 93 LYS A C 1
ATOM 731 O O . LYS A 1 93 ? -5.245 -12.533 0.150 1.00 86.75 93 LYS A O 1
ATOM 736 N N . ARG A 1 94 ? -3.663 -11.743 -1.220 1.00 73.19 94 ARG A N 1
ATOM 737 C CA . ARG A 1 94 ? -3.572 -13.010 -1.954 1.00 73.19 94 ARG A CA 1
ATOM 738 C C . ARG A 1 94 ? -3.057 -14.119 -1.028 1.00 73.19 94 ARG A C 1
ATOM 740 O O . ARG A 1 94 ? -2.075 -13.893 -0.321 1.00 73.19 94 ARG A O 1
ATOM 747 N N . PRO A 1 95 ? -3.649 -15.327 -1.064 1.00 59.94 95 PRO A N 1
ATOM 748 C CA . PRO A 1 95 ? -3.082 -16.476 -0.377 1.00 59.94 95 PRO A CA 1
ATOM 749 C C . PRO A 1 95 ? -1.723 -16.785 -1.004 1.00 59.94 95 PRO A C 1
ATOM 751 O O . PRO A 1 95 ? -1.648 -17.043 -2.205 1.00 59.94 95 PRO A O 1
ATOM 754 N N . ASP A 1 96 ? -0.669 -16.718 -0.192 1.00 56.53 96 ASP A N 1
ATOM 755 C CA . ASP A 1 96 ? 0.739 -16.881 -0.555 1.00 56.53 96 ASP A CA 1
ATOM 756 C C . ASP A 1 96 ? 0.963 -17.810 -1.767 1.00 56.53 96 ASP A C 1
ATOM 758 O O . ASP A 1 96 ? 1.053 -19.040 -1.652 1.00 56.53 96 ASP A O 1
ATOM 762 N N . THR A 1 97 ? 1.141 -17.240 -2.961 1.00 45.69 97 THR A N 1
ATOM 763 C CA . THR A 1 97 ? 1.837 -17.951 -4.035 1.00 45.69 97 THR A CA 1
ATOM 764 C C . THR A 1 97 ? 3.302 -17.994 -3.630 1.00 45.69 97 THR A C 1
ATOM 766 O O . THR A 1 97 ? 4.029 -17.028 -3.821 1.00 45.69 97 THR A O 1
ATOM 769 N N . ARG A 1 98 ? 3.664 -19.098 -2.966 1.00 40.25 98 ARG A N 1
ATOM 770 C CA . ARG A 1 98 ? 4.978 -19.497 -2.427 1.00 40.25 98 ARG A CA 1
ATOM 771 C C . ARG A 1 98 ? 6.187 -18.666 -2.896 1.00 40.25 98 ARG A C 1
ATOM 773 O O . ARG A 1 98 ? 6.349 -18.452 -4.097 1.00 40.25 98 ARG A O 1
ATOM 780 N N . PRO A 1 99 ? 7.164 -18.406 -2.007 1.00 41.06 99 PRO A N 1
ATOM 781 C CA . PRO A 1 99 ? 8.432 -17.811 -2.404 1.00 41.06 99 PRO A CA 1
ATOM 782 C C . PRO A 1 99 ? 9.191 -18.778 -3.324 1.00 41.06 99 PRO A C 1
ATOM 784 O O . PRO A 1 99 ? 9.751 -19.787 -2.879 1.00 41.06 99 PRO A O 1
ATOM 787 N N . THR A 1 100 ? 9.251 -18.496 -4.627 1.00 43.50 100 THR A N 1
ATOM 788 C CA . THR A 1 100 ? 10.218 -19.164 -5.498 1.00 43.50 100 THR A CA 1
ATOM 789 C C . THR A 1 100 ? 11.608 -18.605 -5.225 1.00 43.50 100 THR A C 1
ATOM 791 O O . THR A 1 100 ? 12.012 -17.595 -5.786 1.00 43.50 100 THR A O 1
ATOM 794 N N . LYS A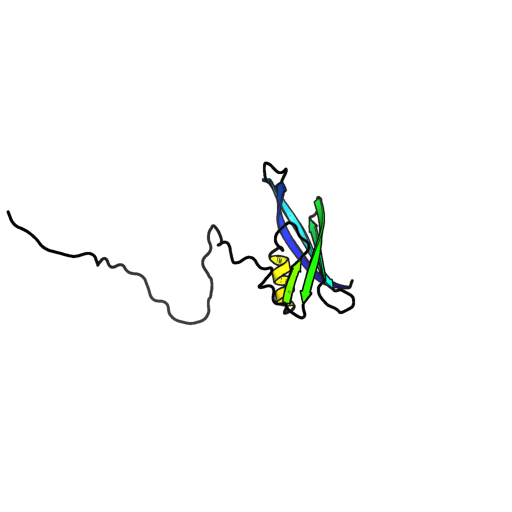 1 101 ? 12.325 -19.391 -4.411 1.00 37.94 101 LYS A N 1
ATOM 795 C CA . LYS A 1 101 ? 13.773 -19.453 -4.151 1.00 37.94 101 LYS A CA 1
ATOM 796 C C . LYS A 1 101 ? 14.289 -18.720 -2.904 1.00 37.94 101 LYS A C 1
ATOM 798 O O . LYS A 1 101 ? 14.650 -17.557 -2.920 1.00 37.94 101 LYS A O 1
ATOM 803 N N . GLN A 1 102 ? 14.484 -19.559 -1.882 1.00 43.38 102 GLN A N 1
ATOM 804 C CA . GLN A 1 102 ? 15.561 -19.525 -0.886 1.00 43.38 102 GLN A CA 1
ATOM 805 C C . GLN A 1 102 ? 15.651 -18.298 0.035 1.00 43.38 102 GLN A C 1
ATOM 807 O O . GLN A 1 102 ? 16.474 -17.414 -0.168 1.00 43.38 102 GLN A O 1
ATOM 812 N N . ARG A 1 103 ? 15.043 -18.425 1.221 1.00 29.28 103 ARG A N 1
ATOM 813 C CA . ARG A 1 103 ? 15.824 -18.601 2.460 1.00 29.28 103 ARG A CA 1
ATOM 814 C C . ARG A 1 103 ? 14.950 -19.116 3.606 1.00 29.28 103 ARG A C 1
ATOM 816 O O . ARG A 1 103 ? 13.791 -18.754 3.740 1.00 29.28 103 ARG A O 1
ATOM 823 N N . TRP A 1 104 ? 15.537 -20.027 4.374 1.00 34.56 104 TRP A N 1
ATOM 824 C CA . TRP A 1 104 ? 14.946 -20.753 5.498 1.00 34.56 104 TRP A CA 1
ATOM 825 C C . TRP A 1 104 ? 14.591 -19.837 6.686 1.00 34.56 104 TRP A C 1
ATOM 827 O O . TRP A 1 104 ? 15.206 -18.779 6.836 1.00 34.56 104 TRP A O 1
ATOM 837 N N . PRO A 1 105 ? 13.644 -20.250 7.552 1.00 37.56 105 PRO A N 1
ATOM 838 C CA . PRO A 1 105 ? 13.077 -19.411 8.597 1.00 37.56 105 PRO A CA 1
ATOM 839 C C . PRO A 1 105 ? 14.039 -19.300 9.779 1.00 37.56 105 PRO A C 1
ATOM 841 O O . PRO A 1 105 ? 14.380 -20.294 10.419 1.00 37.56 105 PRO A O 1
ATOM 844 N N . PHE A 1 106 ? 14.438 -18.078 10.124 1.00 33.84 106 PHE A N 1
ATOM 845 C CA . PHE A 1 106 ? 15.102 -17.806 11.396 1.00 33.84 106 PHE A CA 1
ATOM 846 C C . PHE A 1 106 ? 14.045 -17.499 12.463 1.00 33.84 106 PHE A C 1
ATOM 848 O O . PHE A 1 106 ? 13.961 -16.393 12.986 1.00 33.84 106 PHE A O 1
ATOM 855 N N . LEU A 1 107 ? 13.216 -18.495 12.795 1.00 36.41 107 LEU A N 1
ATOM 856 C CA . LEU A 1 107 ? 12.416 -18.452 14.017 1.00 36.41 107 LEU A CA 1
ATOM 857 C C . LEU A 1 107 ? 13.279 -18.988 15.169 1.00 36.41 107 LEU A C 1
ATOM 859 O O . LEU A 1 107 ? 13.198 -20.148 15.565 1.00 36.41 107 LEU A O 1
ATOM 863 N N . MET A 1 108 ? 14.150 -18.135 15.707 1.00 29.88 108 MET A N 1
ATOM 864 C CA . MET A 1 108 ? 14.765 -18.377 17.011 1.00 29.88 108 MET A CA 1
ATOM 865 C C . MET A 1 108 ? 13.768 -17.973 18.100 1.00 29.88 108 MET A C 1
ATOM 867 O O . MET A 1 108 ? 13.783 -16.850 18.593 1.00 29.88 108 MET A O 1
ATOM 871 N N . SER A 1 109 ? 12.936 -18.916 18.536 1.00 31.94 109 SER A N 1
ATOM 872 C CA . SER A 1 109 ? 12.478 -18.920 19.925 1.00 31.94 109 SER A CA 1
ATOM 873 C C . SER A 1 109 ? 12.470 -20.341 20.471 1.00 31.94 109 SER A C 1
ATOM 875 O O . SER A 1 109 ? 11.602 -21.154 20.184 1.00 31.94 109 SER A O 1
ATOM 877 N N . LYS A 1 110 ? 13.504 -20.600 21.276 1.00 36.50 110 LYS A N 1
ATOM 878 C CA . LYS A 1 110 ? 13.538 -21.514 22.422 1.00 36.50 110 LYS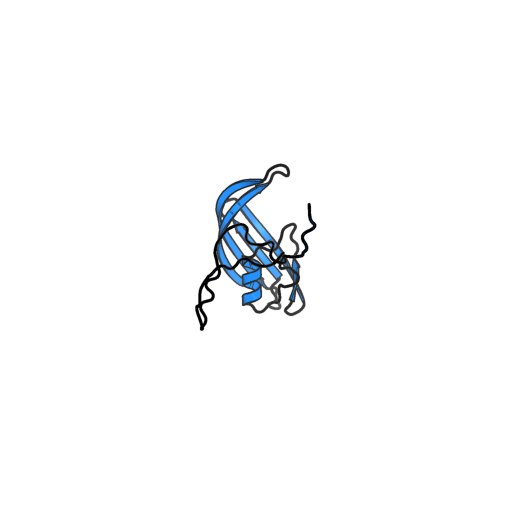 A CA 1
ATOM 879 C C . LYS A 1 110 ? 12.957 -22.922 22.209 1.00 36.50 110 LYS A C 1
ATOM 881 O O . LYS A 1 110 ? 11.829 -23.194 22.596 1.00 36.50 110 LYS A O 1
ATOM 886 N N . LYS A 1 111 ? 13.870 -23.838 21.861 1.00 36.69 111 LYS A N 1
ATOM 887 C CA . LYS A 1 111 ? 14.176 -25.130 22.530 1.00 36.69 111 LYS A CA 1
ATOM 888 C C . LYS A 1 111 ? 14.315 -26.296 21.541 1.00 36.69 111 LYS A C 1
ATOM 890 O O . LYS A 1 111 ? 13.355 -26.712 20.914 1.00 36.69 111 LYS A O 1
ATOM 895 N N . ARG A 1 112 ? 15.514 -26.892 21.612 1.00 32.53 112 ARG A N 1
ATOM 896 C CA . ARG A 1 112 ? 15.921 -28.260 21.236 1.00 32.53 112 ARG A CA 1
ATOM 897 C C . ARG A 1 112 ? 16.166 -28.553 19.749 1.00 32.53 112 ARG A C 1
ATOM 899 O O . ARG A 1 112 ? 15.299 -28.994 19.013 1.00 32.53 112 ARG A O 1
ATOM 906 N N . LEU A 1 113 ? 17.447 -28.404 19.400 1.00 29.47 113 LEU A N 1
ATOM 907 C CA . LEU A 1 113 ? 18.200 -29.267 18.481 1.00 29.47 113 LEU A CA 1
ATOM 908 C C . LEU A 1 113 ? 17.928 -30.760 18.760 1.00 29.47 113 LEU A C 1
ATOM 910 O O . LEU A 1 113 ? 17.848 -31.116 19.931 1.00 29.47 113 LEU A O 1
ATOM 914 N N . PHE A 1 114 ? 17.863 -31.596 17.718 1.00 28.27 114 PHE A N 1
ATOM 915 C CA . PHE A 1 114 ? 18.674 -32.816 17.478 1.00 28.27 114 PHE A CA 1
ATOM 916 C C . PHE A 1 114 ? 18.165 -33.456 16.161 1.00 28.27 114 PHE A C 1
ATOM 918 O O . PHE A 1 114 ? 16.992 -33.792 16.071 1.00 28.27 114 PHE A O 1
ATOM 925 N N . VAL A 1 115 ? 18.880 -33.290 15.039 1.00 29.17 115 VAL A N 1
ATOM 926 C CA . VAL A 1 115 ? 19.910 -34.170 14.423 1.00 29.17 115 VAL A CA 1
ATOM 927 C C . VAL A 1 115 ? 19.325 -35.202 13.449 1.00 29.17 115 VAL A C 1
ATOM 929 O O . VAL A 1 115 ? 18.376 -35.915 13.750 1.00 29.17 115 VAL A O 1
ATOM 932 N N . ALA A 1 116 ? 19.941 -35.217 12.267 1.00 30.06 116 ALA A N 1
ATOM 933 C CA . ALA A 1 116 ? 19.751 -36.129 11.153 1.00 30.06 116 ALA A CA 1
ATOM 934 C C . ALA A 1 116 ? 20.166 -37.573 11.474 1.00 30.06 116 ALA A C 1
ATOM 936 O O . ALA A 1 116 ? 21.176 -37.776 12.137 1.00 30.06 116 ALA A O 1
ATOM 937 N N . ASP A 1 117 ? 19.431 -38.541 10.933 1.00 30.45 117 ASP A N 1
ATOM 938 C CA . ASP A 1 117 ? 19.941 -39.677 10.145 1.00 30.45 117 ASP A CA 1
ATOM 939 C C . ASP A 1 117 ? 18.705 -40.421 9.604 1.00 30.45 117 ASP A C 1
ATOM 941 O O . ASP A 1 117 ? 17.708 -40.589 10.299 1.00 30.45 117 ASP A O 1
ATOM 945 N N . MET A 1 118 ? 18.600 -40.639 8.294 1.00 28.34 118 MET A N 1
ATOM 946 C CA . MET A 1 118 ? 18.961 -41.916 7.679 1.00 28.34 118 MET A CA 1
ATOM 947 C C . MET A 1 118 ? 18.258 -43.098 8.362 1.00 28.34 118 MET A C 1
ATOM 949 O O . MET A 1 118 ? 18.722 -43.575 9.387 1.00 28.34 118 MET A O 1
ATOM 953 N N . LEU A 1 119 ? 17.187 -43.616 7.748 1.00 34.28 119 LEU A N 1
ATOM 954 C CA . LEU A 1 119 ? 17.007 -45.061 7.599 1.00 34.28 119 LEU A CA 1
ATOM 955 C C . LEU A 1 119 ? 15.902 -45.411 6.597 1.00 34.28 119 LEU A C 1
ATOM 957 O O . LEU A 1 119 ? 14.772 -44.938 6.632 1.00 34.28 119 LEU A O 1
ATOM 961 N N . ASN A 1 120 ? 16.345 -46.269 5.694 1.00 39.09 120 ASN A N 1
ATOM 962 C CA . ASN A 1 120 ? 15.643 -47.079 4.724 1.00 39.09 120 ASN A CA 1
ATOM 963 C C . ASN A 1 120 ? 14.771 -48.134 5.440 1.00 39.09 120 ASN A C 1
ATOM 965 O O . ASN A 1 120 ? 15.266 -48.731 6.395 1.00 39.09 120 ASN A O 1
ATOM 969 N N . GLN A 1 121 ? 13.547 -48.363 4.939 1.00 37.28 121 GLN A N 1
ATOM 970 C CA . GLN A 1 121 ? 12.533 -49.417 5.209 1.00 37.28 121 GLN A CA 1
ATOM 971 C C . GLN A 1 121 ? 11.173 -48.695 5.249 1.00 37.28 121 GLN A C 1
ATOM 973 O O . GLN A 1 121 ? 10.982 -47.803 6.057 1.00 37.28 121 GLN 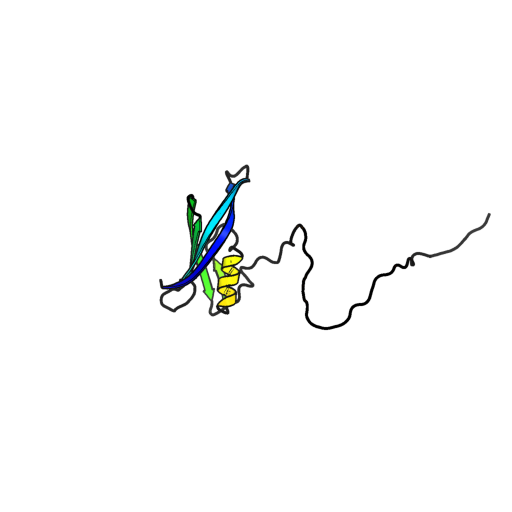A O 1
ATOM 978 N N . GLU A 1 122 ? 10.238 -48.893 4.324 1.00 38.62 122 GLU A N 1
ATOM 979 C CA . GLU A 1 122 ? 9.549 -50.144 4.018 1.00 38.62 122 GLU A CA 1
ATOM 980 C C . GLU A 1 122 ? 9.128 -50.170 2.539 1.00 38.62 122 GLU A C 1
ATOM 982 O O . GLU A 1 122 ? 8.495 -49.231 2.070 1.00 38.62 122 GLU A O 1
ATOM 987 N N . GLN A 1 123 ? 9.446 -51.253 1.824 1.00 38.94 123 GLN A N 1
ATOM 988 C CA . GLN A 1 123 ? 8.491 -52.039 1.025 1.00 38.94 123 GLN A CA 1
ATOM 989 C C . GLN A 1 123 ? 9.109 -53.426 0.819 1.00 38.94 123 GLN A C 1
ATOM 991 O O . GLN A 1 123 ? 9.753 -53.724 -0.183 1.00 38.94 123 GLN A O 1
ATOM 996 N N . ALA A 1 124 ? 8.945 -54.261 1.845 1.00 38.38 124 ALA A N 1
ATOM 997 C CA . ALA A 1 124 ? 9.087 -55.704 1.762 1.00 38.38 124 ALA A CA 1
ATOM 998 C C . ALA A 1 124 ? 7.696 -56.324 1.968 1.00 38.38 124 ALA A C 1
ATOM 1000 O O . ALA A 1 124 ? 7.293 -56.645 3.080 1.00 38.38 124 ALA A O 1
ATOM 1001 N N . THR A 1 125 ? 6.966 -56.490 0.872 1.00 46.00 125 THR A N 1
ATOM 1002 C CA . THR A 1 125 ? 5.967 -57.547 0.675 1.00 46.00 125 THR A CA 1
ATOM 1003 C C . THR A 1 125 ? 6.393 -58.217 -0.636 1.00 46.00 125 THR A C 1
ATOM 1005 O O . THR A 1 125 ? 6.717 -57.536 -1.596 1.00 46.00 125 THR A O 1
ATOM 1008 N N . GLY A 1 126 ? 6.544 -59.517 -0.820 1.00 38.06 126 GLY A N 1
ATOM 1009 C CA . GLY A 1 126 ? 6.404 -60.721 -0.029 1.00 38.06 126 GLY A CA 1
ATOM 1010 C C . GLY A 1 126 ? 6.613 -61.879 -1.026 1.00 38.06 126 GLY A C 1
ATOM 1011 O O . GLY A 1 126 ? 6.268 -61.757 -2.196 1.00 38.06 126 GLY A O 1
ATOM 1012 N N . SER A 1 127 ? 7.208 -62.975 -0.550 1.00 43.28 127 SER A N 1
ATOM 1013 C CA . SER A 1 127 ? 7.192 -64.344 -1.110 1.00 43.28 127 SER A CA 1
ATOM 1014 C C . SER A 1 127 ? 7.757 -64.645 -2.516 1.00 43.28 127 SER A C 1
ATOM 1016 O O . SER A 1 127 ? 7.067 -64.620 -3.529 1.00 43.28 127 SER A O 1
ATOM 1018 N N . ARG A 1 128 ? 9.017 -65.099 -2.506 1.00 39.66 128 ARG A N 1
ATOM 1019 C CA . ARG A 1 128 ? 9.516 -66.421 -2.958 1.00 39.66 128 ARG A CA 1
ATOM 1020 C C . ARG A 1 128 ? 8.485 -67.405 -3.569 1.00 39.66 128 ARG A C 1
ATOM 1022 O O . ARG A 1 128 ? 7.586 -67.848 -2.863 1.00 39.66 128 ARG A O 1
ATOM 1029 N N . LEU A 1 129 ? 8.755 -67.849 -4.802 1.00 46.47 129 LEU A N 1
ATOM 1030 C CA . LEU A 1 129 ? 8.427 -69.166 -5.390 1.00 46.47 129 LEU A CA 1
ATOM 1031 C C . LEU A 1 129 ? 9.613 -69.535 -6.311 1.00 46.47 129 LEU A C 1
ATOM 1033 O O . LEU A 1 129 ? 9.904 -68.804 -7.249 1.00 46.47 129 LEU A O 1
ATOM 1037 N N . ASP A 1 130 ? 10.518 -70.411 -5.870 1.00 47.16 130 ASP A N 1
ATOM 1038 C CA . ASP A 1 130 ? 10.693 -71.791 -6.369 1.00 47.16 130 ASP A CA 1
ATOM 1039 C C . ASP A 1 130 ? 10.659 -71.956 -7.902 1.00 47.16 130 ASP A C 1
ATOM 1041 O O . ASP A 1 130 ? 9.587 -72.102 -8.492 1.00 47.16 130 ASP A O 1
ATOM 1045 N N . ARG A 1 131 ? 11.843 -72.025 -8.531 1.00 46.78 131 ARG A N 1
ATOM 1046 C CA . ARG A 1 131 ? 12.419 -73.228 -9.174 1.00 46.78 131 ARG A CA 1
ATOM 1047 C C . ARG A 1 131 ? 13.788 -72.939 -9.784 1.00 46.78 131 ARG A C 1
ATOM 1049 O O . ARG A 1 131 ? 13.966 -71.829 -10.326 1.00 46.78 131 ARG A O 1
#

pLDDT: mean 74.75, std 23.87, range [28.27, 96.38]

Radius of gyration: 24.17 Å; chains: 1; bounding box: 36×87×48 Å

Secondary structure (DSSP, 8-state):
-EEEEEEEEEEEEEEE-SS-EEEEEEEEEEEEEEE-TTS-EEEEEEEETTTEEEEEEEEEETTEEEEES-SSPPPHHHHHHHHHTT-B-TTTSPP----SS--------S---------------------

Sequence (131 aa):
MNSIKKITFQSPINIDNGFTSTYQGDFTSTKELFADDEQTPSLIEWEVEDFATEHIGLQVEGKAVTGYDGVFDLPEQAIQMLEELGYDCTEVKRPDTRPTKQRWPFLMSKKRLFVADMLNQEQATGSRLDR

Foldseek 3Di:
DAWDDKDKDWDWDWDDPPPDTHTDDIFIKMWIWDDDPVRHTFWIWIDTPPDDIDIKTFDDDPQEGQDIDDPDADDPVNVVVSVVVVHHDPNRDDDDPDDPDDDDDPPPDDDDDDDDDDDDDDDDDDDDDDD